Protein AF-X1NYN6-F1 (afdb_monomer_lite)

Foldseek 3Di:
DVVVVVVDDDDDDQDAPVDDDDPVLLVDQQANDEQEAEDLVQVLVVVCVVCVVVVHDPPCSPVSSVRSVVSRVRSVVVNVSSVHHYDYCYVPDPVND

pLDDT: mean 86.05, std 10.66, range [51.16, 95.69]

Organism: NCBI:txid412755

Secondary structure (DSSP, 8-state):
-HHHHTT---------TTSPPPGGGGGS-GGG--EEE--HHHHHHHHHHHHHHTT---TTHHHHHHHHHHHHHHHHHHHHHHT--EEE-TT--TT--

Structure (mmCIF, N/CA/C/O backbone):
data_AF-X1NYN6-F1
#
_entry.id   AF-X1NYN6-F1
#
loop_
_atom_site.group_PDB
_atom_site.id
_atom_site.type_symbol
_atom_site.label_atom_id
_atom_site.label_alt_id
_atom_site.label_comp_id
_atom_site.label_asym_id
_atom_site.label_entity_id
_atom_site.label_seq_id
_atom_site.pdbx_PDB_ins_code
_atom_site.Cartn_x
_atom_site.Cartn_y
_atom_site.Cartn_z
_atom_site.occupancy
_atom_site.B_iso_or_equiv
_atom_site.auth_seq_id
_atom_site.auth_comp_id
_atom_site.auth_asym_id
_atom_site.auth_atom_id
_atom_site.pdbx_PDB_model_num
ATOM 1 N N . MET A 1 1 ? -10.243 -11.010 -5.296 1.00 62.94 1 MET A N 1
ATOM 2 C CA . MET A 1 1 ? -11.505 -11.785 -5.392 1.00 62.94 1 MET A CA 1
ATOM 3 C C . MET A 1 1 ? -11.604 -12.863 -4.311 1.00 62.94 1 MET A C 1
ATOM 5 O O . MET A 1 1 ? -12.702 -13.121 -3.843 1.00 62.94 1 MET A O 1
ATOM 9 N N . TYR A 1 2 ? -10.481 -13.420 -3.847 1.00 81.44 2 TYR A N 1
ATOM 10 C CA . TYR A 1 2 ? -10.427 -14.466 -2.819 1.00 81.44 2 TYR A CA 1
ATOM 11 C C . TYR A 1 2 ? -11.220 -14.171 -1.527 1.00 81.44 2 TYR A C 1
ATOM 13 O O . TYR A 1 2 ? -12.079 -14.959 -1.143 1.00 81.44 2 TYR A O 1
ATOM 21 N N . LEU A 1 3 ? -11.032 -12.999 -0.907 1.00 82.94 3 LEU A N 1
ATOM 22 C CA . LEU A 1 3 ? -11.755 -12.628 0.324 1.00 82.94 3 LEU A CA 1
ATOM 23 C C . LEU A 1 3 ? -13.282 -12.560 0.140 1.00 82.94 3 LEU A C 1
ATOM 25 O O . LEU A 1 3 ? -14.030 -12.956 1.032 1.00 82.94 3 LEU A O 1
ATOM 29 N N . ALA A 1 4 ? -13.751 -12.147 -1.041 1.00 84.25 4 ALA A N 1
ATOM 30 C CA . ALA A 1 4 ? -15.178 -12.142 -1.356 1.00 84.25 4 ALA A CA 1
ATOM 31 C C . ALA A 1 4 ? -15.753 -13.567 -1.444 1.00 84.25 4 ALA A C 1
ATOM 33 O O . ALA A 1 4 ? -16.865 -13.799 -0.975 1.00 84.25 4 ALA A O 1
ATOM 34 N N . HIS A 1 5 ? -14.983 -14.540 -1.953 1.00 83.00 5 HIS A N 1
ATOM 35 C CA . HIS A 1 5 ? -15.373 -15.958 -1.930 1.00 83.00 5 HIS A CA 1
ATOM 36 C C . HIS A 1 5 ? -15.466 -16.526 -0.507 1.00 83.00 5 HIS A C 1
ATOM 38 O O . HIS A 1 5 ? -16.244 -17.447 -0.274 1.00 83.00 5 HIS A O 1
ATOM 44 N N . LYS A 1 6 ? -14.744 -15.945 0.459 1.00 85.00 6 LYS A N 1
ATOM 45 C CA . LYS A 1 6 ? -14.880 -16.255 1.893 1.00 85.00 6 LYS A CA 1
ATOM 46 C C . LYS A 1 6 ? -16.032 -15.501 2.579 1.00 85.00 6 LYS A C 1
ATOM 48 O O . LYS A 1 6 ? -16.157 -15.558 3.797 1.00 85.00 6 LYS A O 1
ATOM 53 N N . GLY A 1 7 ? -16.870 -14.783 1.824 1.00 89.06 7 GLY A N 1
ATOM 54 C CA . GLY A 1 7 ? -18.009 -14.025 2.352 1.00 89.06 7 GLY A CA 1
ATOM 55 C C . GLY A 1 7 ? -17.644 -12.672 2.974 1.00 89.06 7 GLY A C 1
ATOM 56 O O . GLY A 1 7 ? -18.499 -12.031 3.586 1.00 89.06 7 GLY A O 1
ATOM 57 N N . ILE A 1 8 ? -16.400 -12.211 2.816 1.00 88.12 8 ILE A N 1
ATOM 58 C CA . ILE A 1 8 ? -15.929 -10.940 3.373 1.00 88.12 8 ILE A CA 1
ATOM 59 C C . ILE A 1 8 ? -16.121 -9.833 2.336 1.00 88.12 8 ILE A C 1
ATOM 61 O O . ILE A 1 8 ? -15.613 -9.903 1.215 1.00 88.12 8 ILE A O 1
ATOM 65 N N . LYS A 1 9 ? -16.841 -8.774 2.717 1.00 89.88 9 LYS A N 1
ATOM 66 C CA . LYS A 1 9 ? -16.984 -7.573 1.886 1.00 89.88 9 LYS A CA 1
ATOM 67 C C . LYS A 1 9 ? -15.703 -6.751 1.970 1.00 89.88 9 LYS A C 1
ATOM 69 O O . LYS A 1 9 ? -15.345 -6.286 3.048 1.00 89.88 9 LYS A O 1
ATOM 74 N N . VAL A 1 10 ? -15.046 -6.561 0.832 1.00 90.75 10 VAL A N 1
ATOM 75 C CA . VAL A 1 10 ? -13.786 -5.818 0.721 1.00 90.75 10 VAL A CA 1
ATOM 76 C C . VAL A 1 10 ? -13.893 -4.736 -0.343 1.00 90.75 10 VAL A C 1
ATOM 78 O O . VAL A 1 10 ? -14.623 -4.890 -1.323 1.00 90.75 10 VAL A O 1
ATOM 81 N N . ALA A 1 11 ? -13.148 -3.653 -0.154 1.00 91.06 11 ALA A N 1
ATOM 82 C CA . ALA A 1 11 ? -12.966 -2.601 -1.141 1.00 91.06 11 ALA A CA 1
ATOM 83 C C . ALA A 1 11 ? -11.465 -2.425 -1.384 1.00 91.06 11 ALA A C 1
ATOM 85 O O . ALA A 1 11 ? -10.691 -2.371 -0.431 1.00 91.06 11 ALA A O 1
ATOM 86 N N . ASN A 1 12 ? -11.068 -2.336 -2.652 1.00 91.12 12 ASN A N 1
ATOM 87 C CA . ASN A 1 12 ? -9.684 -2.069 -3.029 1.00 91.12 12 ASN A CA 1
ATOM 88 C C . ASN A 1 12 ? -9.539 -0.584 -3.352 1.00 91.12 12 ASN A C 1
ATOM 90 O O . ASN A 1 12 ? -10.372 -0.024 -4.066 1.00 91.12 12 ASN A O 1
ATOM 94 N N . MET A 1 13 ? -8.466 0.029 -2.867 1.00 89.31 13 MET A N 1
ATOM 95 C CA . MET A 1 13 ? -8.119 1.412 -3.167 1.00 89.31 13 MET A CA 1
ATOM 96 C C . MET A 1 13 ? -6.693 1.457 -3.699 1.00 89.31 13 MET A C 1
ATOM 98 O O . MET A 1 13 ? -5.799 0.839 -3.126 1.00 89.31 13 MET A O 1
ATOM 102 N N . VAL A 1 14 ? -6.495 2.174 -4.802 1.00 90.00 14 VAL A N 1
ATOM 103 C CA . VAL A 1 14 ? -5.159 2.477 -5.316 1.00 90.00 14 VAL A CA 1
ATOM 104 C C . VAL A 1 14 ? -4.712 3.783 -4.675 1.00 90.00 14 VAL A C 1
ATOM 106 O O . VAL A 1 14 ? -5.477 4.745 -4.650 1.00 90.00 14 VAL A O 1
ATOM 109 N N . LEU A 1 15 ? -3.494 3.798 -4.143 1.00 90.75 15 LEU A N 1
ATOM 110 C CA . LEU A 1 15 ? -2.856 5.014 -3.657 1.00 90.75 15 LEU A CA 1
ATOM 111 C C . LEU A 1 15 ? -2.008 5.604 -4.779 1.00 90.75 15 LEU A C 1
ATOM 113 O O . LEU A 1 15 ? -1.191 4.901 -5.371 1.00 90.75 15 LEU A O 1
ATOM 117 N N . ASP A 1 16 ? -2.203 6.889 -5.040 1.00 88.31 16 ASP A N 1
ATOM 118 C CA . ASP A 1 16 ? -1.421 7.665 -5.992 1.00 88.31 16 ASP A CA 1
ATOM 119 C C . ASP A 1 16 ? -0.923 8.920 -5.271 1.00 88.31 16 ASP A C 1
ATOM 121 O O . ASP A 1 16 ? -1.707 9.610 -4.628 1.00 88.31 16 ASP A O 1
ATOM 125 N N . PHE A 1 17 ? 0.378 9.204 -5.334 1.00 87.75 17 PHE A N 1
ATOM 126 C CA . PHE A 1 17 ? 0.958 10.358 -4.639 1.00 87.75 17 PHE A CA 1
ATOM 127 C C . PHE A 1 17 ? 0.515 11.699 -5.245 1.00 87.75 17 PHE A C 1
ATOM 129 O O . PHE A 1 17 ? 0.709 12.738 -4.615 1.00 87.75 17 PHE A O 1
ATOM 136 N N . GLU A 1 18 ? -0.063 11.690 -6.450 1.00 90.12 18 GLU A N 1
ATOM 137 C CA . GLU A 1 18 ? -0.612 12.872 -7.121 1.00 90.12 18 GLU A CA 1
ATOM 138 C C . GLU A 1 18 ? -2.041 13.204 -6.643 1.00 90.12 18 GLU A C 1
ATOM 140 O O . GLU A 1 18 ? -2.528 14.306 -6.898 1.00 90.12 18 GLU A O 1
ATOM 145 N N . PHE A 1 19 ? -2.704 12.296 -5.910 1.00 88.81 19 PHE A N 1
ATOM 146 C CA . PHE A 1 19 ? -4.088 12.453 -5.455 1.00 88.81 19 PHE A CA 1
ATOM 147 C C . PHE A 1 19 ? -4.246 12.136 -3.965 1.00 88.81 19 PHE A C 1
ATOM 149 O O . PHE A 1 19 ? -3.837 11.084 -3.482 1.00 88.81 19 PHE A O 1
ATOM 156 N N . GLU A 1 20 ? -4.910 13.016 -3.215 1.00 86.81 20 GLU A N 1
ATOM 157 C CA . GLU A 1 20 ? -5.207 12.719 -1.813 1.00 86.81 20 GLU A CA 1
ATOM 158 C C . GLU A 1 20 ? -6.260 11.607 -1.681 1.00 86.81 20 GLU A C 1
ATOM 160 O O . GLU A 1 20 ? -7.290 11.635 -2.366 1.00 86.81 20 GLU A O 1
ATOM 165 N N . PRO A 1 21 ? -6.058 10.640 -0.769 1.00 88.12 21 PRO A N 1
ATOM 166 C CA . PRO A 1 21 ? -7.048 9.617 -0.515 1.00 88.12 21 PRO A CA 1
ATOM 167 C C . PRO A 1 21 ? -8.302 10.220 0.137 1.00 88.12 21 PRO A C 1
ATOM 169 O O . PRO A 1 21 ? -8.213 11.199 0.885 1.00 88.12 21 PRO A O 1
ATOM 172 N N . PRO A 1 22 ? -9.477 9.599 -0.065 1.00 89.19 22 PRO A N 1
ATOM 173 C CA . PRO A 1 22 ? -10.720 10.052 0.547 1.00 89.19 22 PRO A CA 1
ATOM 174 C C . PRO A 1 22 ? -10.591 10.149 2.069 1.00 89.19 22 PRO A C 1
ATOM 176 O O . PRO A 1 22 ? -10.246 9.169 2.725 1.00 89.19 22 PRO A O 1
ATOM 179 N N . SER A 1 23 ? -10.937 11.297 2.655 1.00 87.31 23 SER A N 1
ATOM 180 C CA . SER A 1 23 ? -10.754 11.563 4.094 1.00 87.31 23 SER A CA 1
ATOM 181 C C . SER A 1 23 ? -11.378 10.504 5.014 1.00 87.31 23 SER A C 1
ATOM 183 O O . SER A 1 23 ? -10.842 10.220 6.085 1.00 87.31 23 SER A O 1
ATOM 185 N N . GLY A 1 24 ? -12.466 9.864 4.572 1.00 86.50 24 GLY A N 1
ATOM 186 C CA . GLY A 1 24 ? -13.136 8.793 5.304 1.00 86.50 24 GLY A CA 1
ATOM 187 C C . GLY A 1 24 ? -12.231 7.609 5.657 1.00 86.50 24 GLY A C 1
ATOM 188 O O . GLY A 1 24 ? -12.454 6.992 6.697 1.00 86.50 24 GLY A O 1
ATOM 189 N N . ILE A 1 25 ? -11.173 7.323 4.886 1.00 88.81 25 ILE A N 1
ATOM 190 C CA . ILE A 1 25 ? -10.286 6.187 5.194 1.00 88.81 25 ILE A CA 1
ATOM 191 C C . ILE A 1 25 ? -9.553 6.357 6.526 1.00 88.81 25 ILE A C 1
ATOM 193 O O . ILE A 1 25 ? -9.319 5.375 7.221 1.00 88.81 25 ILE A O 1
ATOM 197 N N . PHE A 1 26 ? -9.245 7.598 6.915 1.00 90.25 26 PHE A N 1
ATOM 198 C CA . PHE A 1 26 ? -8.538 7.894 8.163 1.00 90.25 26 PHE A CA 1
ATOM 199 C C . PHE A 1 26 ? -9.445 7.792 9.393 1.00 90.25 26 PHE A C 1
ATOM 201 O O . PHE A 1 26 ? -8.955 7.772 10.515 1.00 90.25 26 PHE A O 1
ATOM 208 N N . SER A 1 27 ? -10.765 7.737 9.187 1.00 90.69 27 SER A N 1
ATOM 209 C CA . SER A 1 27 ? -11.756 7.522 10.248 1.00 90.69 27 SER A CA 1
ATOM 210 C C . SER A 1 27 ? -12.149 6.054 10.433 1.00 90.69 27 SER A C 1
ATOM 212 O O . SER A 1 27 ? -12.903 5.733 11.352 1.00 90.69 27 SER A O 1
ATOM 214 N N . LEU A 1 28 ? -11.670 5.155 9.566 1.00 90.56 28 LEU A N 1
ATOM 215 C CA . LEU A 1 28 ? -11.950 3.729 9.691 1.00 90.56 28 LEU A CA 1
ATOM 216 C C . LEU A 1 28 ? -11.171 3.123 10.869 1.00 90.56 28 LEU A C 1
ATOM 218 O O . LEU A 1 28 ? -10.047 3.547 11.141 1.00 90.56 28 LEU A O 1
ATOM 222 N N . PRO A 1 29 ? -11.720 2.089 11.538 1.00 93.38 29 PRO A N 1
ATOM 223 C CA . PRO A 1 29 ? -10.956 1.302 12.498 1.00 93.38 29 PRO A CA 1
ATOM 224 C C . PRO A 1 29 ? -9.685 0.741 11.832 1.00 93.38 29 PRO A C 1
ATOM 226 O O . PRO A 1 29 ? -9.815 0.089 10.789 1.00 93.38 29 PRO A O 1
ATOM 229 N N . PRO A 1 30 ? -8.480 0.943 12.403 1.00 92.88 30 PRO A N 1
ATOM 230 C CA . PRO A 1 30 ? -7.222 0.536 11.767 1.00 92.88 30 PRO A CA 1
ATOM 231 C C . PRO A 1 30 ? -7.151 -0.962 11.453 1.00 92.88 30 PRO A C 1
ATOM 233 O O . PRO A 1 30 ? -6.600 -1.357 10.435 1.00 92.88 30 PRO A O 1
ATOM 236 N N . GLU A 1 31 ? -7.786 -1.791 12.281 1.00 92.44 31 GLU A N 1
ATOM 237 C CA . GLU A 1 31 ? -7.940 -3.244 12.108 1.00 92.44 31 GLU A CA 1
ATOM 238 C C . GLU A 1 31 ? -8.760 -3.669 10.877 1.00 92.44 31 GLU A C 1
ATOM 240 O O . GLU A 1 31 ? -8.704 -4.825 10.465 1.00 92.44 31 GLU A O 1
ATOM 245 N N . LYS A 1 32 ? -9.529 -2.750 10.277 1.00 91.75 32 LYS A N 1
ATOM 246 C CA . LYS A 1 32 ? -10.301 -2.989 9.045 1.00 91.75 32 LYS A CA 1
ATOM 247 C C . LYS A 1 32 ? -9.591 -2.497 7.788 1.00 91.75 32 LYS A C 1
ATOM 249 O O . LYS A 1 32 ? -10.123 -2.664 6.691 1.00 91.75 32 LYS A O 1
ATOM 254 N N . VAL A 1 33 ? -8.425 -1.880 7.939 1.00 94.44 33 VAL A N 1
ATOM 255 C CA . VAL A 1 33 ? -7.590 -1.423 6.833 1.00 94.44 33 VAL A CA 1
ATOM 256 C C . VAL A 1 33 ? -6.344 -2.294 6.808 1.00 94.44 33 VAL A C 1
ATOM 258 O O . VAL A 1 33 ? -5.765 -2.587 7.845 1.00 94.44 33 VAL A O 1
ATOM 261 N N . VAL A 1 34 ? -5.923 -2.718 5.622 1.00 94.75 34 VAL A N 1
ATOM 262 C CA . VAL A 1 34 ? -4.680 -3.473 5.442 1.00 94.75 34 VAL A CA 1
ATOM 263 C C . VAL A 1 34 ? -3.868 -2.757 4.378 1.00 94.75 34 VAL A C 1
ATOM 265 O O . VAL A 1 34 ? -4.335 -2.576 3.254 1.00 94.75 34 VAL A O 1
ATOM 268 N N . GLY A 1 35 ? -2.673 -2.307 4.750 1.00 95.00 35 GLY A N 1
ATOM 269 C CA . GLY A 1 35 ? -1.711 -1.760 3.806 1.00 95.00 35 GLY A CA 1
ATOM 270 C C . GLY A 1 35 ? -1.023 -2.892 3.057 1.00 95.00 35 GLY A C 1
ATOM 271 O O . GLY A 1 35 ? -0.557 -3.846 3.674 1.00 95.00 35 GLY A O 1
ATOM 272 N N . LEU A 1 36 ? -0.940 -2.790 1.734 1.00 94.62 36 LEU A N 1
ATOM 273 C CA . LEU A 1 36 ? -0.172 -3.726 0.914 1.00 94.62 36 LEU A CA 1
ATOM 274 C C . LEU A 1 36 ? 1.063 -3.006 0.380 1.00 94.62 36 LEU A C 1
ATOM 276 O O . LEU A 1 36 ? 0.964 -1.898 -0.153 1.00 94.62 36 LEU A O 1
ATOM 280 N N . THR A 1 37 ? 2.224 -3.627 0.543 1.00 94.50 37 THR A N 1
ATOM 281 C CA . THR A 1 37 ? 3.498 -3.130 0.018 1.00 94.50 37 THR A CA 1
ATOM 282 C C . THR A 1 37 ? 4.229 -4.236 -0.728 1.00 94.50 37 THR A C 1
ATOM 284 O O . THR A 1 37 ? 3.923 -5.415 -0.561 1.00 94.50 37 THR A O 1
ATOM 287 N N . MET A 1 38 ? 5.180 -3.864 -1.575 1.00 93.44 38 MET A N 1
ATOM 288 C CA . MET A 1 38 ? 5.955 -4.803 -2.374 1.00 93.44 38 MET A CA 1
ATOM 289 C C . MET A 1 38 ? 7.321 -4.209 -2.703 1.00 93.44 38 MET A C 1
ATOM 291 O O . MET A 1 38 ? 7.497 -2.990 -2.675 1.00 93.44 38 MET A O 1
ATOM 295 N N . ASP A 1 39 ? 8.269 -5.078 -3.025 1.00 92.94 39 ASP A N 1
ATOM 296 C CA . ASP A 1 39 ? 9.582 -4.698 -3.515 1.00 92.94 39 ASP A CA 1
ATOM 297 C C . ASP A 1 39 ? 9.482 -3.845 -4.805 1.00 92.94 39 ASP A C 1
ATOM 299 O O . ASP A 1 39 ? 8.711 -4.200 -5.709 1.00 92.94 39 ASP A O 1
ATOM 303 N N . PRO A 1 40 ? 10.218 -2.716 -4.895 1.00 91.94 40 PRO A N 1
ATOM 304 C CA . PRO A 1 40 ? 10.186 -1.825 -6.052 1.00 91.94 40 PRO A CA 1
ATOM 305 C C . PRO A 1 40 ? 10.537 -2.524 -7.366 1.00 91.94 40 PRO A C 1
ATOM 307 O O . PRO A 1 40 ? 9.810 -2.360 -8.348 1.00 91.94 40 PRO A O 1
ATOM 310 N N . ASP A 1 41 ? 11.604 -3.326 -7.379 1.00 90.00 41 ASP A N 1
ATOM 311 C CA . ASP A 1 41 ? 12.102 -3.979 -8.591 1.00 90.00 41 ASP A CA 1
ATOM 312 C C . ASP A 1 41 ? 11.073 -4.992 -9.082 1.00 90.00 41 ASP A C 1
ATOM 314 O O . ASP A 1 41 ? 10.713 -5.018 -10.265 1.00 90.00 41 ASP A O 1
ATOM 318 N N . LYS A 1 42 ? 10.494 -5.755 -8.145 1.00 90.38 42 LYS A N 1
ATOM 319 C CA . LYS A 1 42 ? 9.436 -6.711 -8.477 1.00 90.38 42 LYS A CA 1
ATOM 320 C C . LYS A 1 42 ? 8.167 -6.026 -8.986 1.00 90.38 42 LYS A C 1
ATOM 322 O O . LYS A 1 42 ? 7.499 -6.538 -9.887 1.00 90.38 42 LYS A O 1
ATOM 327 N N . LEU A 1 43 ? 7.822 -4.858 -8.442 1.00 90.19 43 LEU A N 1
ATOM 328 C CA . LEU A 1 43 ? 6.670 -4.073 -8.893 1.00 90.19 43 LEU A CA 1
ATOM 329 C C . LEU A 1 43 ? 6.861 -3.532 -10.308 1.00 90.19 43 LEU A C 1
ATOM 331 O O . LEU A 1 43 ? 5.912 -3.552 -11.096 1.00 90.19 43 LEU A O 1
ATOM 335 N N . ILE A 1 44 ? 8.067 -3.079 -10.641 1.00 88.81 44 ILE A N 1
ATOM 336 C CA . ILE A 1 44 ? 8.412 -2.629 -11.993 1.00 88.81 44 ILE A CA 1
ATOM 337 C 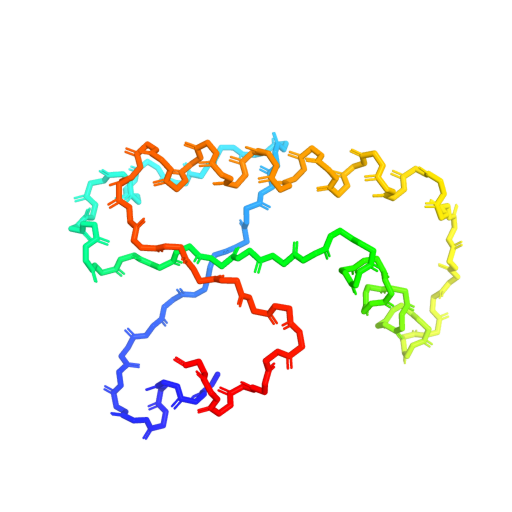C . ILE A 1 44 ? 8.305 -3.797 -12.971 1.00 88.81 44 ILE A C 1
ATOM 339 O O . ILE A 1 44 ? 7.627 -3.661 -13.989 1.00 88.81 44 ILE A O 1
ATOM 343 N N . GLU A 1 45 ? 8.890 -4.949 -12.633 1.00 88.25 45 GLU A N 1
ATOM 344 C CA . GLU A 1 45 ? 8.826 -6.170 -13.443 1.00 88.25 45 GLU A CA 1
ATOM 345 C C . GLU A 1 45 ? 7.369 -6.547 -13.764 1.00 88.25 45 GLU A C 1
ATOM 347 O O . GLU A 1 45 ? 6.990 -6.609 -14.936 1.00 88.25 45 GLU A O 1
ATOM 352 N N . ILE A 1 46 ? 6.516 -6.673 -12.738 1.00 88.81 46 ILE A N 1
ATOM 353 C CA . ILE A 1 46 ? 5.092 -7.021 -12.892 1.00 88.81 46 ILE A CA 1
ATOM 354 C C . ILE A 1 46 ? 4.349 -5.983 -13.748 1.00 88.81 46 ILE A C 1
ATOM 356 O O . ILE A 1 46 ? 3.523 -6.337 -14.594 1.00 88.81 46 ILE A O 1
ATOM 360 N N . ARG A 1 47 ? 4.612 -4.684 -13.549 1.00 87.19 47 ARG A N 1
ATOM 361 C CA . ARG A 1 47 ? 3.977 -3.614 -14.338 1.00 87.19 47 ARG A CA 1
ATOM 362 C C . ARG A 1 47 ? 4.404 -3.669 -15.806 1.00 87.19 47 ARG A C 1
ATOM 364 O O . ARG A 1 47 ? 3.549 -3.516 -16.679 1.00 87.19 47 ARG A O 1
ATOM 371 N N . SER A 1 48 ? 5.681 -3.916 -16.084 1.00 85.94 48 SER A N 1
ATOM 372 C CA . SER A 1 48 ? 6.200 -4.059 -17.448 1.00 85.94 48 SER A CA 1
ATOM 373 C C . SER A 1 48 ? 5.642 -5.298 -18.148 1.00 85.94 48 SER A C 1
ATOM 375 O O . SER A 1 48 ? 5.236 -5.209 -19.307 1.00 85.94 48 SER A O 1
ATOM 377 N N . GLU A 1 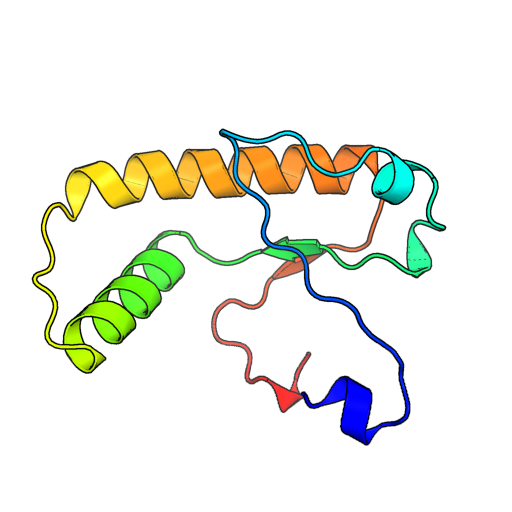49 ? 5.533 -6.436 -17.460 1.00 87.88 49 GLU A N 1
ATOM 378 C CA . GLU A 1 49 ? 4.872 -7.630 -18.006 1.00 87.88 49 GLU A CA 1
ATOM 379 C C . GLU A 1 49 ? 3.410 -7.361 -18.370 1.00 87.88 49 GLU A C 1
ATOM 381 O O . GLU A 1 49 ? 2.947 -7.746 -19.445 1.00 87.88 49 GLU A O 1
ATOM 386 N N . ARG A 1 50 ? 2.691 -6.631 -17.511 1.00 86.25 50 ARG A N 1
ATOM 387 C CA . ARG A 1 50 ? 1.288 -6.278 -17.748 1.00 86.25 50 ARG A CA 1
ATOM 388 C C . ARG A 1 50 ? 1.109 -5.371 -18.968 1.00 86.25 50 ARG A C 1
ATOM 390 O O . ARG A 1 50 ? 0.152 -5.554 -19.713 1.00 86.25 50 ARG A O 1
ATOM 397 N N . LEU A 1 51 ? 2.028 -4.429 -19.197 1.00 84.44 51 LEU A N 1
ATOM 398 C CA . LEU A 1 51 ? 2.031 -3.582 -20.398 1.00 84.44 51 LEU A CA 1
ATOM 399 C C . LEU A 1 51 ? 2.306 -4.397 -21.666 1.00 84.44 51 LEU A C 1
ATOM 401 O O . LEU A 1 51 ? 1.577 -4.255 -22.648 1.00 84.44 51 LEU A O 1
ATOM 405 N N . LYS A 1 52 ? 3.285 -5.311 -21.619 1.00 84.88 52 LYS A N 1
ATOM 406 C CA . LYS A 1 52 ? 3.584 -6.230 -22.729 1.00 84.88 52 LYS A CA 1
ATOM 407 C C . LYS A 1 52 ? 2.379 -7.102 -23.081 1.00 84.88 52 LYS A C 1
ATOM 409 O O . LYS A 1 52 ? 2.057 -7.241 -24.257 1.00 84.88 52 LYS A O 1
ATOM 414 N N . ALA A 1 53 ? 1.680 -7.636 -22.079 1.00 86.19 53 ALA A N 1
ATOM 415 C CA . ALA A 1 53 ? 0.467 -8.432 -22.278 1.00 86.19 53 ALA A CA 1
ATOM 416 C C . ALA A 1 53 ? -0.679 -7.638 -22.939 1.00 86.19 53 ALA A C 1
ATOM 418 O O . ALA A 1 53 ? -1.531 -8.228 -23.599 1.00 86.19 53 ALA A O 1
ATOM 419 N N . LEU A 1 54 ? -0.688 -6.309 -22.791 1.00 86.75 54 LEU A N 1
ATOM 420 C CA . LEU A 1 54 ? -1.638 -5.398 -23.438 1.00 86.75 54 LEU A CA 1
ATOM 421 C C . LEU A 1 54 ? -1.154 -4.880 -24.806 1.00 86.75 54 LEU A C 1
ATOM 423 O O . LEU A 1 54 ? -1.871 -4.116 -25.448 1.00 86.75 54 LEU A O 1
ATOM 427 N N . GLY A 1 55 ? 0.040 -5.278 -25.260 1.00 85.62 55 GLY A N 1
ATOM 428 C CA . GLY A 1 55 ? 0.631 -4.817 -26.519 1.00 85.62 55 GLY A CA 1
ATOM 429 C C . GLY A 1 55 ? 1.118 -3.364 -26.491 1.00 85.62 55 GLY A C 1
ATOM 430 O O . GLY A 1 55 ? 1.280 -2.762 -27.551 1.00 85.62 55 GLY A O 1
ATOM 431 N N . LEU A 1 56 ? 1.332 -2.791 -25.303 1.00 80.44 56 LEU A N 1
ATOM 432 C CA . LEU A 1 56 ? 1.806 -1.417 -25.130 1.00 80.44 56 LEU A CA 1
ATOM 433 C C . LEU A 1 56 ? 3.338 -1.375 -24.973 1.00 80.44 56 LEU A C 1
ATOM 435 O O . LEU A 1 56 ? 3.907 -2.269 -24.336 1.00 80.44 56 LEU A O 1
ATOM 439 N N . PRO A 1 57 ? 4.017 -0.356 -25.533 1.00 71.06 57 PRO A N 1
ATOM 440 C CA . PRO A 1 57 ? 5.464 -0.212 -25.416 1.00 71.06 57 PRO A CA 1
ATOM 441 C C . PRO A 1 57 ? 5.909 0.171 -23.987 1.00 71.06 57 PRO A C 1
ATOM 443 O O . PRO A 1 57 ? 5.153 0.718 -23.181 1.00 71.06 57 PRO A O 1
ATOM 446 N N . ASP A 1 58 ? 7.142 -0.212 -23.636 1.00 68.56 58 ASP A N 1
ATOM 447 C CA . ASP A 1 58 ? 7.728 -0.021 -22.302 1.00 68.56 58 ASP A CA 1
ATOM 448 C C . ASP A 1 58 ? 8.535 1.293 -22.250 1.00 68.56 58 ASP A C 1
ATOM 450 O O . ASP A 1 58 ? 9.763 1.301 -22.261 1.00 68.56 58 ASP A O 1
ATOM 454 N N . ASP A 1 59 ? 7.830 2.425 -22.256 1.00 60.25 59 ASP A N 1
ATOM 455 C CA . ASP A 1 59 ? 8.374 3.738 -22.658 1.00 60.25 59 ASP A CA 1
ATOM 456 C C . ASP A 1 59 ? 9.365 4.424 -21.690 1.00 60.25 59 ASP A C 1
ATOM 458 O O . ASP A 1 59 ? 9.704 5.589 -21.893 1.00 60.25 59 ASP A O 1
ATOM 462 N N . GLY A 1 60 ? 9.858 3.786 -20.620 1.00 58.81 60 GLY A N 1
ATOM 463 C CA . GLY A 1 60 ? 10.713 4.537 -19.686 1.00 58.81 60 GLY A CA 1
ATOM 464 C C . GLY A 1 60 ? 11.108 3.857 -18.387 1.00 58.81 60 GLY A C 1
ATOM 465 O O . GLY A 1 60 ? 10.831 4.396 -17.319 1.00 58.81 60 GLY A O 1
ATOM 466 N N . VAL A 1 61 ? 11.792 2.715 -18.473 1.00 57.72 61 VAL A N 1
ATOM 467 C CA . VAL A 1 61 ? 12.291 1.918 -17.331 1.00 57.72 61 VAL A CA 1
ATOM 468 C C . VAL A 1 61 ? 12.938 2.775 -16.221 1.00 57.72 61 VAL A C 1
ATOM 470 O O . VAL A 1 61 ? 12.649 2.555 -15.051 1.00 57.72 61 VAL A O 1
ATOM 473 N N . TYR A 1 62 ? 13.698 3.823 -16.563 1.00 51.16 62 TYR A N 1
ATOM 474 C CA . TYR A 1 62 ? 14.351 4.701 -15.575 1.00 51.16 62 TYR A CA 1
ATOM 475 C C . TYR A 1 62 ? 13.412 5.699 -14.869 1.00 51.16 62 TYR A C 1
ATOM 477 O O . TYR A 1 62 ? 13.558 5.937 -13.674 1.00 51.16 62 TYR A O 1
ATOM 485 N N . ASN A 1 63 ? 12.396 6.239 -15.554 1.00 59.31 63 ASN A N 1
ATOM 486 C CA . ASN A 1 63 ? 11.409 7.134 -14.923 1.00 59.31 63 ASN A CA 1
ATOM 487 C C . ASN A 1 63 ? 10.373 6.362 -14.083 1.00 59.31 63 ASN A C 1
ATOM 489 O O . ASN A 1 63 ? 9.638 6.961 -13.295 1.00 59.31 63 ASN A O 1
ATOM 493 N N . LYS A 1 64 ? 10.301 5.034 -14.246 1.00 75.19 64 LYS A N 1
ATOM 494 C CA . LYS A 1 64 ? 9.413 4.160 -13.472 1.00 75.19 64 LYS A CA 1
ATOM 495 C C . LYS A 1 64 ? 9.967 3.861 -12.084 1.00 75.19 64 LYS A C 1
ATOM 497 O O . LYS A 1 64 ? 9.183 3.845 -11.143 1.00 75.19 64 LYS A O 1
ATOM 502 N N . GLU A 1 65 ? 11.277 3.681 -11.940 1.00 84.00 65 GLU A N 1
ATOM 503 C CA . GLU A 1 65 ? 11.893 3.325 -10.656 1.00 84.00 65 GLU A CA 1
ATOM 504 C C . GLU A 1 65 ? 11.756 4.445 -9.618 1.00 84.00 65 GLU A C 1
ATOM 506 O O . GLU A 1 65 ? 11.169 4.243 -8.553 1.00 84.00 65 GLU A O 1
ATOM 511 N N . GLU A 1 66 ? 12.182 5.666 -9.955 1.00 87.75 66 GLU A N 1
ATOM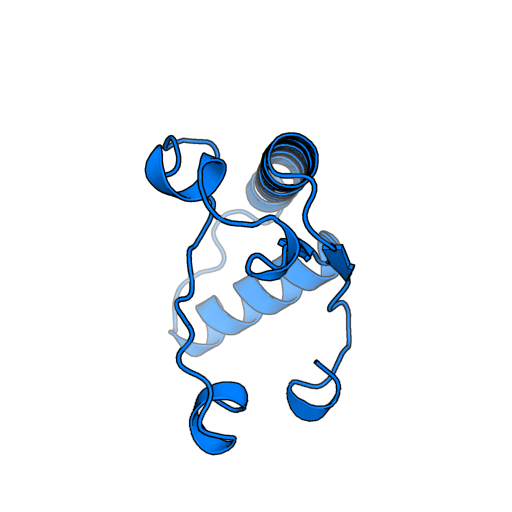 512 C CA . GLU A 1 66 ? 12.039 6.816 -9.055 1.00 87.75 66 GLU A CA 1
ATOM 513 C C . GLU A 1 66 ? 10.574 7.082 -8.678 1.00 87.75 66 GLU A C 1
ATOM 515 O O . GLU A 1 66 ? 10.271 7.433 -7.532 1.00 87.75 66 GLU A O 1
ATOM 520 N N . ARG A 1 67 ? 9.650 6.905 -9.634 1.00 88.50 67 ARG A N 1
ATOM 521 C CA . ARG A 1 67 ? 8.209 7.056 -9.398 1.00 88.50 67 ARG A CA 1
ATOM 522 C C . ARG A 1 67 ? 7.684 5.972 -8.459 1.00 88.50 67 ARG A C 1
ATOM 524 O O . ARG A 1 67 ? 6.994 6.306 -7.502 1.00 88.50 67 ARG A O 1
ATOM 531 N N . VAL A 1 68 ? 8.054 4.709 -8.666 1.00 90.62 68 VAL A N 1
ATOM 532 C CA . VAL A 1 68 ? 7.668 3.591 -7.790 1.00 90.62 68 VAL A CA 1
ATOM 533 C C . VAL A 1 68 ? 8.180 3.805 -6.366 1.00 90.62 68 VAL A C 1
ATOM 535 O O . VAL A 1 68 ? 7.426 3.628 -5.411 1.00 90.62 68 VAL A O 1
ATOM 538 N N . ILE A 1 69 ? 9.420 4.268 -6.195 1.00 92.06 69 ILE A N 1
ATOM 539 C CA . ILE A 1 69 ? 9.962 4.589 -4.868 1.00 92.06 69 ILE A CA 1
ATOM 540 C C . ILE A 1 69 ? 9.132 5.691 -4.189 1.00 92.06 69 ILE A C 1
ATOM 542 O O . ILE A 1 69 ? 8.859 5.606 -2.988 1.00 92.06 69 ILE A O 1
ATOM 546 N N . LYS A 1 70 ? 8.709 6.723 -4.932 1.00 92.88 70 LYS A N 1
ATOM 547 C CA . LYS A 1 70 ? 7.823 7.776 -4.405 1.00 92.88 70 LYS A CA 1
ATOM 548 C C . LYS A 1 70 ? 6.447 7.226 -4.026 1.00 92.88 70 LYS A C 1
ATOM 550 O O . LYS A 1 70 ? 5.973 7.538 -2.937 1.00 92.88 70 LYS A O 1
ATOM 555 N N . GLU A 1 71 ? 5.848 6.385 -4.866 1.00 92.50 71 GLU A N 1
ATOM 556 C CA . GLU A 1 71 ? 4.565 5.718 -4.598 1.00 92.50 71 GLU A CA 1
ATOM 557 C C . GLU A 1 71 ? 4.625 4.878 -3.315 1.00 92.50 71 GLU A C 1
ATOM 559 O O . GLU A 1 71 ? 3.765 5.016 -2.447 1.00 92.50 71 GLU A O 1
ATOM 564 N N . LEU A 1 72 ? 5.671 4.063 -3.145 1.00 94.38 72 LEU A N 1
ATOM 565 C CA . LEU A 1 72 ? 5.839 3.211 -1.964 1.00 94.38 72 LEU A CA 1
ATOM 566 C C . LEU A 1 72 ? 6.068 4.029 -0.686 1.00 94.38 72 LEU A C 1
ATOM 568 O O . LEU A 1 72 ? 5.475 3.727 0.348 1.00 94.38 72 LEU A O 1
ATOM 572 N N . LYS A 1 73 ? 6.876 5.097 -0.749 1.00 95.12 73 LYS A N 1
ATOM 573 C CA . LYS A 1 73 ? 7.071 6.018 0.387 1.00 95.12 73 LYS A CA 1
ATOM 574 C C . LYS A 1 73 ? 5.782 6.743 0.759 1.00 95.12 73 LYS A C 1
ATOM 576 O O . LYS A 1 73 ? 5.488 6.912 1.941 1.00 95.12 73 LYS A O 1
ATOM 581 N N . TYR A 1 74 ? 5.019 7.170 -0.242 1.00 95.44 74 TYR A N 1
ATOM 582 C CA . TYR A 1 74 ? 3.720 7.784 -0.027 1.00 95.44 74 TYR A CA 1
ATOM 583 C C . TYR A 1 74 ? 2.760 6.801 0.650 1.00 95.44 74 TYR A C 1
ATOM 585 O O . TYR A 1 74 ? 2.203 7.127 1.699 1.00 95.44 74 TYR A O 1
ATOM 593 N N . ALA A 1 75 ? 2.646 5.578 0.126 1.00 95.38 75 ALA A N 1
ATOM 594 C CA . ALA A 1 75 ? 1.813 4.528 0.700 1.00 95.38 75 ALA A CA 1
ATOM 595 C C . ALA A 1 75 ? 2.193 4.227 2.160 1.00 95.38 75 ALA A C 1
ATOM 597 O O . ALA A 1 75 ? 1.322 4.238 3.026 1.00 95.38 75 ALA A O 1
ATOM 598 N N . ASP A 1 76 ? 3.487 4.075 2.460 1.00 95.69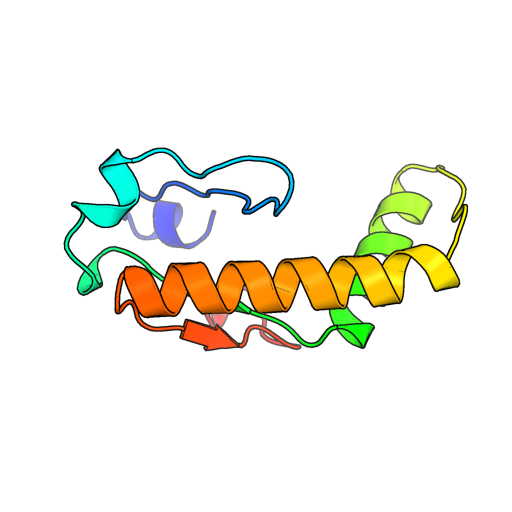 76 ASP A N 1
ATOM 599 C CA . ASP A 1 76 ? 3.994 3.895 3.828 1.00 95.69 76 ASP A CA 1
ATOM 600 C C . ASP A 1 76 ? 3.586 5.049 4.762 1.00 95.69 76 ASP A C 1
ATOM 602 O O . ASP A 1 76 ? 3.142 4.812 5.887 1.00 95.69 76 ASP A O 1
ATOM 606 N N . SER A 1 77 ? 3.648 6.300 4.291 1.00 95.50 77 SER A N 1
ATOM 607 C CA . SER A 1 77 ? 3.195 7.451 5.084 1.00 95.50 77 SER A CA 1
ATOM 608 C C . SER A 1 77 ? 1.693 7.400 5.400 1.00 95.50 77 SER A C 1
ATOM 610 O O . SER A 1 77 ? 1.286 7.707 6.525 1.00 95.50 77 SER A O 1
ATOM 612 N N . ILE A 1 78 ? 0.868 6.956 4.445 1.00 95.00 78 ILE A N 1
ATOM 613 C CA . ILE A 1 78 ? -0.579 6.798 4.624 1.00 95.00 78 ILE A CA 1
ATOM 614 C C . ILE A 1 78 ? -0.873 5.662 5.602 1.00 95.00 78 ILE A C 1
ATOM 616 O O . ILE A 1 78 ? -1.652 5.853 6.536 1.00 95.00 78 ILE A O 1
ATOM 620 N N . TYR A 1 79 ? -0.217 4.511 5.448 1.00 95.25 79 TYR A N 1
ATOM 621 C CA . TYR A 1 79 ? -0.385 3.368 6.345 1.00 95.25 79 TYR A CA 1
ATOM 622 C C . TYR A 1 79 ? -0.013 3.718 7.786 1.00 95.25 79 TYR A C 1
ATOM 624 O O . TYR A 1 79 ? -0.778 3.429 8.705 1.00 95.25 79 TYR A O 1
ATOM 632 N N . LYS A 1 80 ? 1.100 4.437 7.990 1.00 94.31 80 LYS A N 1
ATOM 633 C CA . LYS A 1 80 ? 1.510 4.944 9.310 1.00 94.31 80 LYS A CA 1
ATOM 634 C C . LYS A 1 80 ? 0.508 5.927 9.903 1.00 94.31 80 LYS A C 1
ATOM 636 O O . LYS A 1 80 ? 0.252 5.874 11.101 1.00 94.31 80 LYS A O 1
ATOM 641 N N . LYS A 1 81 ? -0.076 6.805 9.081 1.00 93.62 81 LYS A N 1
ATOM 642 C CA . LYS A 1 81 ? -1.110 7.753 9.522 1.00 93.62 81 LYS A CA 1
ATOM 643 C C . LYS A 1 81 ? -2.402 7.048 9.948 1.00 93.62 81 LYS A C 1
ATOM 645 O O . LYS A 1 81 ? -3.056 7.513 10.873 1.00 93.62 81 LYS A O 1
ATOM 650 N N . ILE A 1 82 ? -2.763 5.949 9.286 1.00 94.69 82 ILE A N 1
ATOM 651 C CA . ILE A 1 82 ? -3.925 5.119 9.646 1.00 94.69 82 ILE A CA 1
ATOM 652 C C . ILE A 1 82 ? -3.608 4.224 10.857 1.00 94.69 82 ILE A C 1
ATOM 654 O O . ILE A 1 82 ? -4.493 3.946 11.661 1.00 94.69 82 ILE A O 1
ATOM 658 N N . GLY A 1 83 ? -2.357 3.778 11.002 1.00 95.19 83 GLY A N 1
ATOM 659 C CA . GLY A 1 83 ? -1.948 2.812 12.024 1.00 95.19 83 GLY A CA 1
ATOM 660 C C . GLY A 1 83 ? -2.381 1.379 11.701 1.00 95.19 83 GLY A C 1
ATOM 661 O O . GLY A 1 83 ? -2.601 0.583 12.612 1.00 95.19 83 GLY A O 1
ATOM 662 N N . CYS A 1 84 ? -2.559 1.058 10.417 1.00 95.50 84 CYS A N 1
ATOM 663 C CA . CYS A 1 84 ? -3.003 -0.259 9.972 1.00 95.50 84 CYS A CA 1
ATOM 664 C C . CYS A 1 84 ? -1.851 -1.278 9.875 1.00 95.50 84 CYS A C 1
ATOM 666 O O . CYS A 1 84 ? -0.690 -0.891 9.713 1.00 95.50 84 CYS A O 1
ATOM 668 N N . PRO A 1 85 ? -2.149 -2.592 9.932 1.00 94.88 85 PRO A N 1
ATOM 669 C CA . PRO A 1 85 ? -1.180 -3.623 9.577 1.00 94.88 85 PRO A CA 1
ATOM 670 C C . PRO A 1 85 ? -0.737 -3.480 8.116 1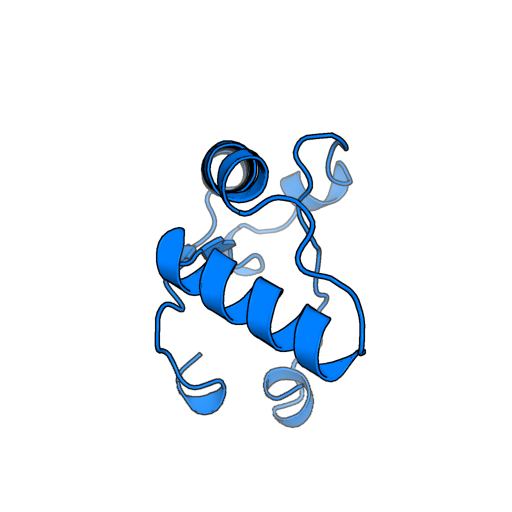.00 94.88 85 PRO A C 1
ATOM 672 O O . PRO A 1 85 ? -1.552 -3.228 7.225 1.00 94.88 85 PRO A O 1
ATOM 675 N N . ILE A 1 86 ? 0.561 -3.677 7.876 1.00 95.12 86 ILE A N 1
ATOM 676 C CA . ILE A 1 86 ? 1.173 -3.633 6.545 1.00 95.12 86 ILE A CA 1
ATOM 677 C C . ILE A 1 86 ? 1.662 -5.036 6.195 1.00 95.12 86 ILE A C 1
ATOM 679 O O . ILE A 1 86 ? 2.440 -5.627 6.943 1.00 95.12 86 ILE A O 1
ATOM 683 N N . ILE A 1 87 ? 1.224 -5.553 5.051 1.00 93.50 87 ILE A N 1
ATOM 684 C CA . ILE A 1 87 ? 1.627 -6.855 4.523 1.00 93.50 87 ILE A CA 1
ATOM 685 C C . ILE A 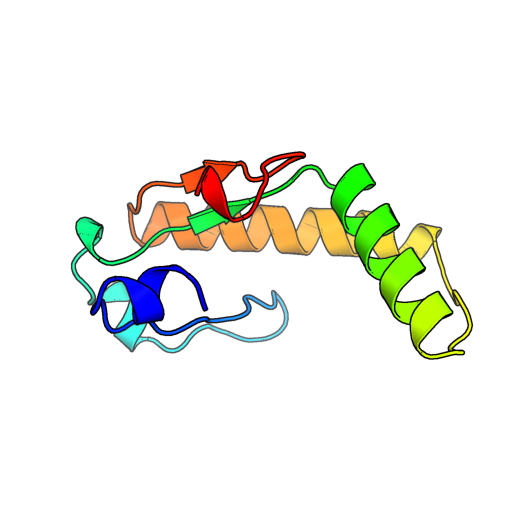1 87 ? 2.521 -6.625 3.308 1.00 93.50 87 ILE A C 1
ATOM 687 O O . ILE A 1 87 ? 2.137 -5.944 2.354 1.00 93.50 87 ILE A O 1
ATOM 691 N N . ASN A 1 88 ? 3.725 -7.196 3.348 1.00 92.31 88 ASN A N 1
ATOM 692 C CA . ASN A 1 88 ? 4.604 -7.243 2.189 1.00 92.31 88 ASN A CA 1
ATOM 693 C C . ASN A 1 88 ? 4.228 -8.452 1.331 1.00 92.31 88 ASN A C 1
ATOM 695 O O . ASN A 1 88 ? 4.438 -9.582 1.752 1.00 92.31 88 ASN A O 1
ATOM 699 N N . VAL A 1 89 ? 3.701 -8.199 0.136 1.00 92.44 89 VAL A N 1
ATOM 700 C CA . VAL A 1 89 ? 3.209 -9.234 -0.784 1.00 92.44 89 VAL A CA 1
ATOM 701 C C . VAL A 1 89 ? 4.230 -9.620 -1.857 1.00 92.44 89 VAL A C 1
ATOM 703 O O . VAL A 1 89 ? 3.880 -10.251 -2.853 1.00 92.44 89 VAL A O 1
ATOM 706 N N . THR A 1 90 ? 5.504 -9.255 -1.675 1.00 89.06 90 THR A N 1
ATOM 707 C CA . THR A 1 90 ? 6.582 -9.637 -2.599 1.00 89.06 90 THR A CA 1
ATOM 708 C C . THR A 1 90 ? 6.666 -11.154 -2.692 1.00 89.06 90 THR A C 1
ATOM 710 O O . THR A 1 90 ? 6.924 -11.828 -1.700 1.00 89.06 90 THR A O 1
ATOM 713 N N . ASN A 1 91 ? 6.450 -11.686 -3.897 1.00 80.19 91 ASN A N 1
ATOM 714 C CA . ASN A 1 91 ? 6.450 -13.118 -4.207 1.00 80.19 91 ASN A CA 1
ATOM 715 C C . ASN A 1 91 ? 5.409 -13.959 -3.437 1.00 80.19 91 ASN A C 1
ATOM 717 O O . ASN A 1 91 ? 5.521 -15.184 -3.430 1.00 80.19 91 ASN A O 1
ATOM 721 N N . MET A 1 92 ? 4.398 -13.342 -2.818 1.00 76.38 92 MET A N 1
ATOM 722 C CA . MET A 1 92 ? 3.301 -14.084 -2.192 1.00 76.38 92 MET A CA 1
ATOM 723 C C . MET A 1 92 ? 2.280 -14.518 -3.243 1.00 76.38 92 MET A C 1
ATOM 725 O O . MET A 1 92 ? 1.900 -13.730 -4.116 1.00 76.38 92 MET A O 1
ATOM 729 N N . ALA A 1 93 ? 1.801 -15.760 -3.149 1.00 68.69 93 ALA A N 1
ATOM 730 C CA . ALA A 1 93 ? 0.632 -16.163 -3.913 1.00 68.69 93 ALA A CA 1
ATOM 731 C C . ALA A 1 93 ? -0.618 -15.481 -3.334 1.00 68.69 93 ALA A C 1
ATOM 733 O O . ALA A 1 93 ? -0.695 -15.185 -2.144 1.00 68.69 93 ALA A O 1
ATOM 734 N N . ILE A 1 94 ? -1.636 -15.261 -4.171 1.00 63.88 94 ILE A N 1
ATOM 735 C CA . ILE A 1 94 ? -2.913 -14.649 -3.751 1.00 63.88 94 ILE A CA 1
ATOM 736 C C . ILE A 1 94 ? -3.596 -15.457 -2.629 1.00 63.88 94 ILE A C 1
ATOM 738 O O . ILE A 1 94 ? -4.397 -14.906 -1.883 1.00 63.88 94 ILE A O 1
ATOM 742 N N . GLU A 1 95 ? -3.300 -16.754 -2.529 1.00 61.88 95 GLU A N 1
ATOM 743 C CA . GLU A 1 95 ? -3.841 -17.675 -1.522 1.00 61.88 95 GLU A CA 1
ATOM 744 C C . GLU A 1 95 ? -3.172 -17.534 -0.147 1.00 61.88 95 GLU A C 1
ATOM 746 O O . GLU A 1 95 ? -3.780 -17.906 0.857 1.00 61.88 95 GLU A O 1
ATOM 751 N N . ASP A 1 96 ? -1.962 -16.968 -0.106 1.00 58.09 96 ASP A N 1
ATOM 752 C CA . ASP A 1 96 ? -1.169 -16.775 1.113 1.00 58.09 96 ASP A CA 1
ATOM 753 C C . ASP A 1 96 ? -1.467 -15.432 1.811 1.00 58.09 96 ASP A C 1
ATOM 755 O O . ASP A 1 96 ? -0.943 -15.176 2.897 1.00 58.09 96 ASP A O 1
ATOM 759 N N . ILE A 1 97 ? -2.287 -14.574 1.182 1.00 57.91 97 ILE A N 1
ATOM 760 C CA . ILE A 1 97 ? -2.723 -13.248 1.667 1.00 57.91 97 ILE A CA 1
ATOM 761 C C . ILE A 1 97 ? -4.121 -13.348 2.290 1.00 57.91 97 ILE A C 1
ATOM 763 O O . ILE A 1 97 ? -4.291 -12.862 3.430 1.00 57.91 97 ILE A O 1
#

InterPro domains:
  IPR005177 Bifunctional kinase-pyrophosphorylase [PF03618] (1-97)
  IPR005177 Bifunctional kinase-pyrophosphorylase [PTHR31756] (1-97)

Sequence (97 aa):
MYLAHKGIKVANMVLDFEFEPPSGIFSLPPEKVVGLTMDPDKLIEIRSERLKALGLPDDGVYNKEERVIKELKYADSIYKKIGCPIINVTNMAIEDI

Radius of gyration: 14.99 Å; chains: 1; bounding box: 32×30×39 Å